Protein AF-A0A7V2TVF7-F1 (afdb_monomer)

Foldseek 3Di:
DVVVVVVVVVVVVVVVVPPPPPPPLPDAAEFEAEALDAPVDPPCVVVVVVQVVCCVVVVRNYHYHYDYPPRPPHSVCNVVCCVVVVGVYD

Structure (mmCIF, N/CA/C/O backbone):
data_AF-A0A7V2TVF7-F1
#
_entry.id   AF-A0A7V2TVF7-F1
#
loop_
_atom_site.group_PDB
_atom_site.id
_atom_site.type_symbol
_atom_site.label_atom_id
_atom_site.label_alt_id
_atom_site.label_comp_id
_atom_site.label_asym_id
_atom_site.label_entity_id
_atom_site.label_seq_id
_atom_site.pdbx_PDB_ins_code
_atom_site.Cartn_x
_atom_site.Cartn_y
_atom_site.Cartn_z
_atom_site.occupancy
_atom_site.B_iso_or_equiv
_atom_site.auth_seq_id
_atom_site.auth_comp_id
_atom_site.auth_asym_id
_atom_site.auth_atom_id
_atom_site.pdbx_PDB_model_num
ATOM 1 N N . MET A 1 1 ? -32.203 2.148 58.573 1.00 52.47 1 MET A N 1
ATOM 2 C CA . MET A 1 1 ? -31.480 1.143 57.757 1.00 52.47 1 MET A CA 1
ATOM 3 C C . MET A 1 1 ? -32.052 0.989 56.343 1.00 52.47 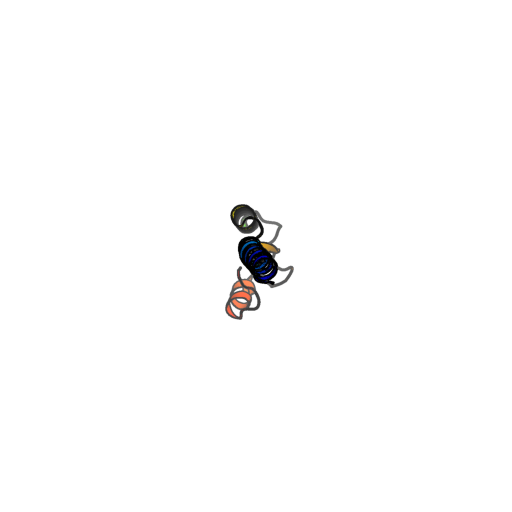1 MET A C 1
ATOM 5 O O . MET A 1 1 ? -31.291 1.135 55.403 1.00 52.47 1 MET A O 1
ATOM 9 N N . LYS A 1 2 ? -33.370 0.804 56.151 1.00 50.69 2 LYS A N 1
ATOM 10 C CA . LYS A 1 2 ? -33.986 0.618 54.813 1.00 50.69 2 LYS A CA 1
ATOM 11 C C . LYS A 1 2 ? -33.768 1.783 53.822 1.00 50.69 2 LYS A C 1
ATOM 13 O O . LYS A 1 2 ? -33.450 1.532 52.671 1.00 50.69 2 LYS A O 1
ATOM 18 N N . LYS A 1 3 ? -33.842 3.045 54.276 1.00 50.69 3 LYS A N 1
ATOM 19 C CA . LYS A 1 3 ? -33.641 4.242 53.425 1.00 50.69 3 LYS A CA 1
ATOM 20 C C . LYS A 1 3 ? -32.194 4.432 52.931 1.00 50.69 3 LYS A C 1
ATOM 22 O O . LYS A 1 3 ? -31.996 4.975 51.853 1.00 50.69 3 LYS A O 1
ATOM 27 N N . LEU A 1 4 ? -31.204 3.955 53.696 1.00 58.00 4 LEU A N 1
ATOM 28 C CA . LEU A 1 4 ? -29.789 3.989 53.301 1.00 58.00 4 LEU A CA 1
ATOM 29 C C . LEU A 1 4 ? -29.479 2.928 52.236 1.00 58.00 4 LEU A C 1
ATOM 31 O O . LEU A 1 4 ? -28.758 3.213 51.288 1.00 58.00 4 LEU A O 1
ATOM 35 N N . VAL A 1 5 ? -30.079 1.738 52.356 1.00 61.00 5 VAL A N 1
ATOM 36 C CA . VAL A 1 5 ? -29.947 0.662 51.359 1.00 61.00 5 VAL A CA 1
ATOM 37 C C . VAL A 1 5 ? -30.574 1.077 50.025 1.00 61.00 5 VAL A C 1
ATOM 39 O O . VAL A 1 5 ? -29.960 0.890 48.981 1.00 61.00 5 VAL A O 1
ATOM 42 N N . SER A 1 6 ? -31.747 1.721 50.040 1.00 58.25 6 SER A N 1
ATOM 43 C CA . SER A 1 6 ? -32.395 2.221 48.818 1.00 58.25 6 SER A CA 1
ATOM 44 C C . SER A 1 6 ? -31.579 3.307 48.109 1.00 58.25 6 SER A C 1
ATOM 46 O O . SER A 1 6 ? -31.478 3.283 46.887 1.00 58.25 6 SER A O 1
ATOM 48 N N . ALA A 1 7 ? -30.957 4.228 48.854 1.00 60.72 7 ALA A N 1
ATOM 49 C CA . ALA A 1 7 ? -30.102 5.267 48.275 1.00 60.72 7 ALA A CA 1
ATOM 50 C C . ALA A 1 7 ? -28.827 4.685 47.639 1.00 60.72 7 ALA A C 1
ATOM 52 O O . ALA A 1 7 ? -28.407 5.138 46.577 1.00 60.72 7 ALA A O 1
ATOM 53 N N . PHE A 1 8 ? -28.255 3.641 48.244 1.00 59.59 8 PHE A N 1
ATOM 54 C CA . PHE A 1 8 ? -27.071 2.957 47.721 1.00 59.59 8 PHE A CA 1
ATOM 55 C C . PHE A 1 8 ? -27.379 2.145 46.452 1.00 59.59 8 PHE A C 1
ATOM 57 O O . PHE A 1 8 ? -26.597 2.150 45.505 1.00 59.59 8 PHE A O 1
ATOM 64 N N . VAL A 1 9 ? -28.552 1.502 46.395 1.00 63.41 9 VAL A N 1
ATOM 65 C CA . VAL A 1 9 ? -29.020 0.763 45.209 1.00 63.41 9 VAL A CA 1
ATOM 66 C C . VAL A 1 9 ? -29.304 1.707 44.037 1.00 63.41 9 VAL A C 1
ATOM 68 O O . VAL A 1 9 ? -28.946 1.397 42.907 1.00 63.41 9 VAL A O 1
ATOM 71 N N . VAL A 1 10 ? -29.871 2.891 44.288 1.00 61.53 10 VAL A N 1
ATOM 72 C CA . VAL A 1 10 ? -30.094 3.901 43.236 1.00 61.53 10 VAL A CA 1
ATOM 73 C C . VAL A 1 10 ? -28.767 4.456 42.705 1.00 61.53 10 VAL A C 1
ATOM 75 O O . VAL A 1 10 ? -28.622 4.620 41.495 1.00 61.53 10 VAL A O 1
ATOM 78 N N . PHE A 1 11 ? -27.772 4.666 43.572 1.00 59.81 11 PHE A N 1
ATOM 79 C CA . PHE A 1 11 ? -26.429 5.085 43.150 1.00 59.81 11 PHE A CA 1
ATOM 80 C C . PHE A 1 11 ? -25.714 4.008 42.316 1.00 59.81 11 PHE A C 1
ATOM 82 O O . PHE A 1 11 ? -25.054 4.328 41.329 1.00 59.81 11 PHE A O 1
ATOM 89 N N . ALA A 1 12 ? -25.895 2.731 42.666 1.00 60.50 12 ALA A N 1
ATOM 90 C CA . ALA A 1 12 ? -25.353 1.609 41.904 1.00 60.50 12 ALA A CA 1
ATOM 91 C C . ALA A 1 12 ? -26.022 1.454 40.524 1.00 60.50 12 ALA A C 1
ATOM 93 O O . ALA A 1 12 ? -25.337 1.174 39.546 1.00 60.50 12 ALA A O 1
ATOM 94 N N . ILE A 1 13 ? -27.334 1.694 40.414 1.00 60.69 13 ILE A N 1
ATOM 95 C CA . ILE A 1 13 ? -28.060 1.621 39.134 1.00 60.69 13 ILE A CA 1
ATOM 96 C C . ILE A 1 13 ? -27.725 2.821 38.229 1.00 60.69 13 ILE A C 1
ATOM 98 O O . ILE A 1 13 ? -27.599 2.645 37.018 1.00 60.69 13 ILE A O 1
ATOM 102 N N . LEU A 1 14 ? -27.496 4.020 38.786 1.00 59.47 14 LEU A N 1
ATOM 103 C CA . LEU A 1 14 ? -27.031 5.175 38.003 1.00 59.47 14 LEU A CA 1
ATOM 104 C C . LEU A 1 14 ? -25.594 5.011 37.481 1.00 59.47 14 LEU A C 1
ATOM 106 O O . LEU A 1 14 ? -25.300 5.467 36.378 1.00 59.47 14 LEU A O 1
ATOM 110 N N . GLY A 1 15 ? -24.709 4.347 38.232 1.00 56.78 15 GLY A N 1
ATOM 111 C CA . GLY A 1 15 ? -23.328 4.091 37.799 1.00 56.78 15 GLY A CA 1
ATOM 112 C C . GLY A 1 15 ? -23.212 3.113 36.623 1.00 56.78 15 GLY A C 1
ATOM 113 O O . GLY A 1 15 ? -22.236 3.156 35.880 1.00 56.78 15 GLY A O 1
ATOM 114 N N . ILE A 1 16 ? -24.220 2.261 36.411 1.00 59.47 16 ILE A N 1
ATOM 115 C CA . ILE A 1 16 ? -24.241 1.288 35.306 1.00 59.47 16 ILE A CA 1
ATOM 116 C C . ILE A 1 16 ? -24.647 1.955 33.978 1.00 59.47 16 ILE A C 1
ATOM 118 O O . ILE A 1 16 ? -24.243 1.492 32.916 1.00 59.47 16 ILE A O 1
ATOM 122 N N . PHE A 1 17 ? -25.368 3.083 34.010 1.00 57.09 17 PHE A N 1
ATOM 123 C CA . PHE A 1 17 ? -25.771 3.812 32.797 1.00 57.09 17 PHE A CA 1
ATOM 124 C C . PHE A 1 17 ? -24.681 4.731 32.220 1.00 57.09 17 PHE A C 1
ATOM 126 O O . PHE A 1 17 ? -24.773 5.117 31.056 1.00 57.09 17 PHE A O 1
ATOM 133 N N . THR A 1 18 ? -23.644 5.075 32.991 1.00 56.81 18 THR A N 1
ATOM 134 C CA . THR A 1 18 ? -22.517 5.904 32.521 1.00 56.81 18 THR A CA 1
ATOM 135 C C . THR A 1 18 ? -21.291 5.097 32.108 1.00 56.81 18 THR A C 1
ATOM 137 O O . THR A 1 18 ? -20.346 5.669 31.564 1.00 56.81 18 THR A O 1
ATOM 140 N N . ALA A 1 19 ? -21.328 3.768 32.247 1.00 54.59 19 ALA A N 1
ATOM 141 C CA . ALA A 1 19 ? -20.428 2.860 31.543 1.00 54.59 19 ALA A CA 1
ATOM 142 C C . ALA A 1 19 ? -20.833 2.776 30.059 1.00 54.59 19 ALA A C 1
ATOM 144 O O . ALA A 1 19 ? -21.097 1.704 29.517 1.00 54.59 19 ALA A O 1
ATOM 145 N N . GLY A 1 20 ? -20.917 3.937 29.399 1.00 58.22 20 GLY A N 1
ATOM 146 C CA . GLY A 1 20 ? -20.936 4.013 27.951 1.00 58.22 20 GLY A CA 1
ATOM 147 C C . GLY A 1 20 ? -19.736 3.222 27.467 1.00 58.22 20 GLY A C 1
ATOM 148 O O . GLY A 1 20 ? -18.617 3.460 27.920 1.00 58.22 20 GLY A O 1
ATOM 149 N N . THR A 1 21 ? -19.993 2.226 26.625 1.00 59.28 21 THR A N 1
ATOM 150 C CA . THR A 1 21 ? -18.971 1.399 25.995 1.00 59.28 21 THR A CA 1
ATOM 151 C C . THR A 1 21 ? -17.855 2.316 25.518 1.00 59.28 21 THR A C 1
ATOM 153 O O . THR A 1 21 ? -18.042 3.060 24.552 1.00 59.28 21 THR A O 1
ATOM 156 N N . ALA A 1 22 ? -16.719 2.309 26.216 1.00 58.06 22 ALA A N 1
ATOM 157 C CA . ALA A 1 22 ? -15.508 2.915 25.712 1.00 58.06 22 ALA A CA 1
ATOM 158 C C . ALA A 1 22 ? -15.198 2.129 24.441 1.00 58.06 22 ALA A C 1
ATOM 160 O O . ALA A 1 22 ? -14.679 1.016 24.502 1.00 58.06 22 ALA A O 1
ATOM 161 N N . MET A 1 23 ? -15.645 2.649 23.297 1.00 62.19 23 MET A N 1
ATOM 162 C CA . MET A 1 23 ? -15.315 2.102 21.995 1.00 62.19 23 MET A CA 1
ATOM 163 C C . MET A 1 23 ? -13.810 2.267 21.880 1.00 62.19 23 MET A C 1
ATOM 165 O O . MET A 1 23 ? -13.327 3.345 21.536 1.00 62.19 23 MET A O 1
ATOM 169 N N . ALA A 1 24 ? -13.066 1.234 22.274 1.00 66.00 24 ALA A N 1
ATOM 170 C CA . ALA A 1 24 ? -11.637 1.176 22.066 1.00 66.00 24 ALA A CA 1
ATOM 171 C C . ALA A 1 24 ? -11.427 1.433 20.573 1.00 66.00 24 ALA A C 1
ATOM 173 O O . ALA A 1 24 ? -11.860 0.632 19.742 1.00 66.00 24 ALA A O 1
ATOM 174 N N . GLN A 1 25 ? -10.860 2.592 20.224 1.00 70.00 25 GLN A N 1
ATOM 175 C CA . GLN A 1 25 ? -10.508 2.876 18.841 1.00 70.00 25 GLN A CA 1
ATOM 176 C C . GLN A 1 25 ? -9.563 1.761 18.403 1.00 70.00 25 GLN A C 1
ATOM 178 O O . GLN A 1 25 ? -8.469 1.615 18.951 1.00 70.00 25 GLN A O 1
ATOM 183 N N . ALA A 1 26 ? -10.024 0.928 17.470 1.00 80.00 26 ALA A N 1
ATOM 184 C CA . ALA A 1 26 ? -9.199 -0.124 16.907 1.00 80.00 26 ALA A CA 1
ATOM 185 C C . ALA A 1 26 ? -7.925 0.512 16.344 1.00 80.00 26 ALA A C 1
ATOM 187 O O . ALA A 1 26 ? -7.984 1.568 15.706 1.00 80.00 26 ALA A O 1
ATOM 188 N N . LYS A 1 27 ? -6.775 -0.121 16.601 1.00 88.31 27 LYS A N 1
ATOM 189 C CA . LYS A 1 27 ? -5.500 0.348 16.059 1.00 88.31 27 LYS A CA 1
ATOM 190 C C . LYS A 1 27 ? -5.634 0.477 14.532 1.00 88.31 27 LYS A C 1
ATOM 192 O O . LYS A 1 27 ? -6.142 -0.464 13.914 1.00 88.31 27 LYS A O 1
ATOM 197 N N . PRO A 1 28 ? -5.184 1.592 13.928 1.00 91.69 28 PRO A N 1
ATOM 198 C CA . PRO A 1 28 ? -5.200 1.744 12.483 1.00 91.69 28 PRO A CA 1
ATOM 199 C C . PRO A 1 28 ? -4.496 0.579 11.791 1.00 91.69 28 PRO A C 1
ATOM 201 O O . PRO A 1 28 ? -3.435 0.129 12.233 1.00 91.69 28 PRO A O 1
ATOM 204 N N . ILE A 1 29 ? -5.084 0.105 10.696 1.00 95.38 29 ILE A N 1
ATOM 205 C CA . ILE A 1 29 ? -4.412 -0.824 9.791 1.00 95.38 29 ILE A CA 1
ATOM 206 C C . ILE A 1 29 ? -3.363 -0.016 9.029 1.00 95.38 29 ILE A C 1
ATOM 208 O O . ILE A 1 29 ? -3.684 1.024 8.457 1.00 95.38 29 ILE A O 1
ATOM 212 N N . GLU A 1 30 ? -2.119 -0.483 9.016 1.00 96.19 30 GLU A N 1
ATOM 213 C CA . GLU A 1 30 ? -1.028 0.167 8.290 1.00 96.19 30 GLU A CA 1
ATOM 214 C C . GLU A 1 30 ? -0.483 -0.783 7.230 1.00 96.19 30 GLU A C 1
ATOM 216 O O . GLU A 1 30 ? 0.110 -1.811 7.558 1.00 96.19 30 GLU A O 1
ATOM 221 N N . TRP A 1 31 ? -0.695 -0.451 5.958 1.00 96.44 31 TRP A N 1
ATOM 222 C CA . TRP A 1 31 ? -0.150 -1.201 4.831 1.00 96.44 31 TRP A CA 1
ATOM 223 C C . TRP A 1 31 ? 0.918 -0.399 4.103 1.00 96.44 31 TRP A C 1
ATOM 225 O O . TRP A 1 31 ? 0.886 0.832 4.005 1.00 96.44 31 TRP A O 1
ATOM 235 N N . LYS A 1 32 ? 1.866 -1.142 3.546 1.00 95.31 32 LYS A N 1
ATOM 236 C CA . LYS A 1 32 ? 2.848 -0.621 2.612 1.00 95.31 32 LYS A CA 1
ATOM 237 C C . LYS A 1 32 ? 2.550 -1.206 1.236 1.00 95.31 32 LYS A C 1
ATOM 239 O O . LYS A 1 32 ? 2.576 -2.423 1.081 1.00 95.31 32 LYS A O 1
ATOM 244 N N . LEU A 1 33 ? 2.232 -0.332 0.289 1.00 95.75 33 LEU A N 1
AT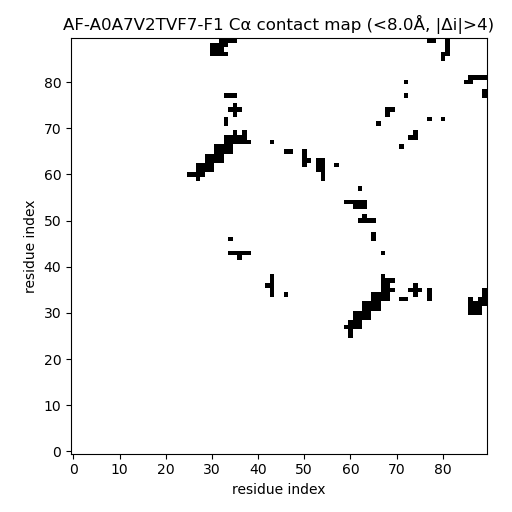OM 245 C CA . LEU A 1 33 ? 2.028 -0.653 -1.117 1.00 95.75 33 LEU A CA 1
ATOM 246 C C . LEU A 1 33 ? 3.370 -0.571 -1.833 1.00 95.75 33 LEU A C 1
ATOM 248 O O . LEU A 1 33 ? 4.062 0.442 -1.717 1.00 95.75 33 LEU A O 1
ATOM 252 N N . ILE A 1 34 ? 3.725 -1.618 -2.569 1.00 95.25 34 ILE A N 1
ATOM 253 C CA . ILE A 1 34 ? 4.941 -1.653 -3.381 1.00 95.25 34 ILE A CA 1
ATOM 2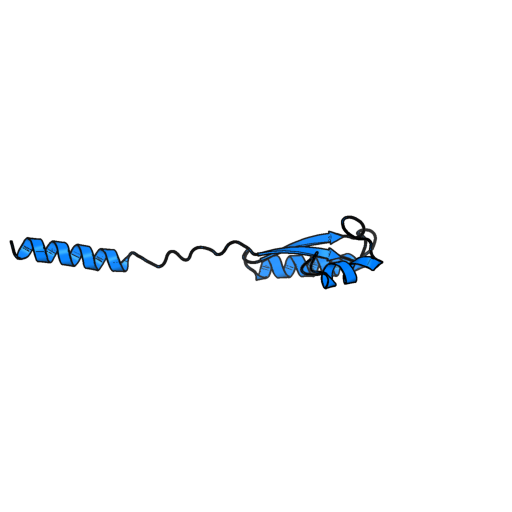54 C C . ILE A 1 34 ? 4.584 -1.441 -4.856 1.00 95.25 34 ILE A C 1
ATOM 256 O O . ILE A 1 34 ? 3.839 -2.218 -5.424 1.00 95.25 34 ILE A O 1
ATOM 260 N N . SER A 1 35 ? 5.093 -0.383 -5.483 1.00 93.88 35 SER A N 1
ATOM 261 C CA . SER A 1 35 ? 4.813 -0.089 -6.894 1.00 93.88 35 SER A CA 1
ATOM 262 C C . SER A 1 35 ? 5.881 -0.681 -7.811 1.00 93.88 35 SER A C 1
ATOM 264 O O . SER A 1 35 ? 7.074 -0.621 -7.507 1.00 93.88 35 SER A O 1
ATOM 266 N N . THR A 1 36 ? 5.464 -1.191 -8.971 1.00 93.81 36 THR A N 1
ATOM 267 C CA . THR A 1 36 ? 6.369 -1.566 -10.074 1.00 93.81 36 THR A CA 1
ATOM 268 C C . THR A 1 36 ? 6.958 -0.351 -10.793 1.00 93.81 36 THR A C 1
ATOM 270 O O . THR A 1 36 ? 8.000 -0.456 -11.440 1.00 93.81 36 THR A O 1
ATOM 273 N N . TRP A 1 37 ? 6.321 0.813 -10.685 1.00 92.44 37 TRP A N 1
ATOM 274 C CA . TRP A 1 37 ? 6.720 2.012 -11.405 1.00 92.44 37 TRP A CA 1
ATOM 275 C C . TRP A 1 37 ? 7.757 2.801 -10.615 1.00 92.44 37 TRP A C 1
ATOM 277 O O . TRP A 1 37 ? 7.651 2.986 -9.402 1.00 92.44 37 TRP A O 1
ATOM 287 N N . THR A 1 38 ? 8.774 3.298 -11.316 1.00 87.69 38 THR A N 1
ATOM 288 C CA . THR A 1 38 ? 9.768 4.173 -10.695 1.00 87.69 38 THR A CA 1
ATOM 289 C C . THR A 1 38 ? 9.191 5.581 -10.516 1.00 87.69 38 THR A C 1
ATOM 291 O O . THR A 1 38 ? 8.317 5.995 -11.284 1.00 87.69 38 THR A O 1
ATOM 294 N N . PRO A 1 39 ? 9.719 6.390 -9.580 1.00 86.44 39 PRO A N 1
ATOM 295 C CA . PRO A 1 39 ? 9.309 7.788 -9.432 1.00 86.44 39 PRO A CA 1
ATOM 296 C C . PRO A 1 39 ? 9.623 8.671 -10.652 1.00 86.44 39 PRO A C 1
ATOM 298 O O . PRO A 1 39 ? 9.190 9.818 -10.695 1.00 86.44 39 PRO A O 1
ATOM 301 N N . ALA A 1 40 ? 10.400 8.165 -11.617 1.00 87.88 40 ALA A N 1
ATOM 302 C CA . ALA A 1 40 ? 10.814 8.897 -12.811 1.00 87.88 40 ALA A CA 1
ATOM 303 C C . ALA A 1 40 ? 9.737 8.940 -13.911 1.00 87.88 40 ALA A C 1
ATOM 305 O O . ALA A 1 40 ? 9.891 9.684 -14.877 1.00 87.88 40 ALA A O 1
ATOM 306 N N . ILE A 1 41 ? 8.667 8.146 -13.789 1.00 89.94 41 ILE A N 1
ATOM 307 C CA . ILE A 1 41 ? 7.569 8.088 -14.762 1.00 89.94 41 ILE A CA 1
ATOM 308 C C . ILE A 1 41 ? 6.224 8.361 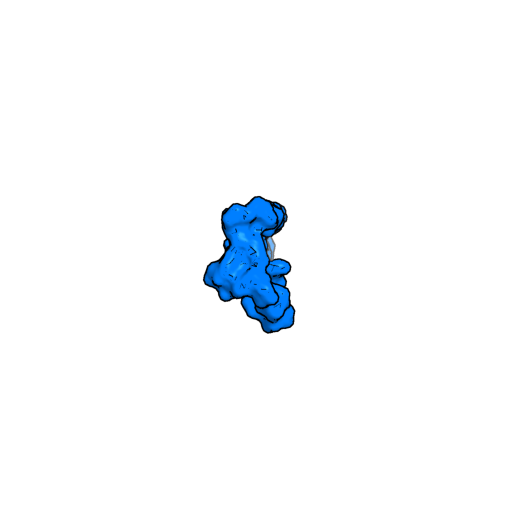-14.089 1.00 89.94 41 ILE A C 1
ATOM 310 O O . ILE A 1 41 ? 6.045 8.132 -12.897 1.00 89.94 41 ILE A O 1
ATOM 314 N N . ASN A 1 42 ? 5.247 8.820 -14.868 1.00 93.38 42 ASN A N 1
ATOM 315 C CA . ASN A 1 42 ? 3.930 9.220 -14.365 1.00 93.38 42 ASN A CA 1
ATOM 316 C C . ASN A 1 42 ? 3.004 8.049 -13.989 1.00 93.38 42 ASN A C 1
ATOM 318 O O . ASN A 1 42 ? 1.954 8.280 -13.398 1.00 93.38 42 ASN A O 1
ATOM 322 N N . LEU A 1 43 ? 3.371 6.802 -14.299 1.00 92.38 43 LEU A N 1
ATOM 323 C CA . LEU A 1 43 ? 2.541 5.635 -13.983 1.00 92.38 43 LEU A CA 1
ATOM 324 C C . LEU A 1 43 ? 2.380 5.412 -12.468 1.00 92.38 43 LEU A C 1
ATOM 326 O O . LEU A 1 43 ? 1.328 4.951 -12.035 1.00 92.38 43 LEU A O 1
ATOM 330 N N . ILE A 1 44 ? 3.354 5.838 -11.653 1.00 93.06 44 ILE A N 1
ATOM 331 C CA . ILE A 1 44 ? 3.283 5.764 -10.182 1.00 93.06 44 ILE A CA 1
ATOM 332 C C . ILE A 1 44 ? 2.200 6.678 -9.575 1.00 93.06 44 ILE A C 1
ATOM 334 O O . ILE A 1 44 ? 1.804 6.513 -8.420 1.00 93.06 44 ILE A O 1
ATOM 338 N N . GLU A 1 45 ? 1.708 7.670 -10.323 1.00 95.31 45 GLU A N 1
ATOM 339 C CA . GLU A 1 45 ? 0.722 8.624 -9.804 1.00 95.31 45 GLU A CA 1
ATOM 340 C C . GLU A 1 45 ? -0.625 7.956 -9.504 1.00 95.31 45 GLU A C 1
ATOM 342 O O . GLU A 1 45 ? -1.309 8.364 -8.565 1.00 95.31 45 GLU A O 1
ATOM 347 N N . ALA A 1 46 ? -0.978 6.887 -10.227 1.00 95.56 46 ALA A N 1
ATOM 348 C CA . ALA A 1 46 ? -2.165 6.090 -9.926 1.00 95.56 46 ALA A CA 1
ATOM 349 C C . ALA A 1 46 ? -2.065 5.427 -8.540 1.00 95.56 46 ALA A C 1
ATOM 351 O O . ALA A 1 46 ? -3.020 5.479 -7.764 1.00 95.56 46 ALA A O 1
ATOM 352 N N . ASP A 1 47 ? -0.893 4.896 -8.187 1.00 95.56 47 ASP A N 1
ATOM 353 C CA . ASP A 1 47 ? -0.651 4.230 -6.901 1.00 95.56 47 ASP A CA 1
ATOM 354 C C . ASP A 1 47 ? -0.704 5.229 -5.740 1.00 95.56 47 ASP A C 1
ATOM 356 O O . ASP A 1 47 ? -1.322 4.982 -4.699 1.00 95.56 47 ASP A O 1
ATOM 360 N N . LYS A 1 48 ? -0.098 6.407 -5.939 1.00 95.69 48 LYS A N 1
ATOM 361 C CA . LYS A 1 48 ? -0.161 7.519 -4.980 1.00 95.69 48 LYS A CA 1
ATOM 362 C C . LYS A 1 48 ? -1.591 8.009 -4.791 1.00 95.69 48 LYS A C 1
ATOM 364 O O . LYS A 1 48 ? -2.011 8.245 -3.657 1.00 95.69 48 LYS A O 1
ATOM 369 N N . TYR A 1 49 ? -2.338 8.154 -5.884 1.00 97.12 49 TYR A N 1
ATOM 370 C CA . TYR A 1 49 ? -3.730 8.580 -5.837 1.00 97.12 49 TYR A CA 1
ATOM 371 C C . TYR A 1 49 ? -4.606 7.552 -5.116 1.00 97.12 49 TYR A C 1
ATOM 373 O O . TYR A 1 49 ? -5.383 7.927 -4.240 1.00 97.12 49 TYR A O 1
ATOM 381 N N . PHE A 1 50 ? -4.422 6.261 -5.395 1.00 96.94 50 PHE A N 1
ATOM 382 C CA . PHE A 1 50 ? -5.099 5.182 -4.681 1.00 96.94 50 PHE A CA 1
ATOM 383 C C . PHE A 1 50 ? -4.840 5.249 -3.169 1.00 96.94 50 PHE A C 1
ATOM 385 O O . PHE A 1 50 ? -5.788 5.299 -2.383 1.00 96.94 50 PHE A O 1
ATOM 392 N N . ALA A 1 51 ? -3.571 5.329 -2.752 1.00 97.06 51 ALA A N 1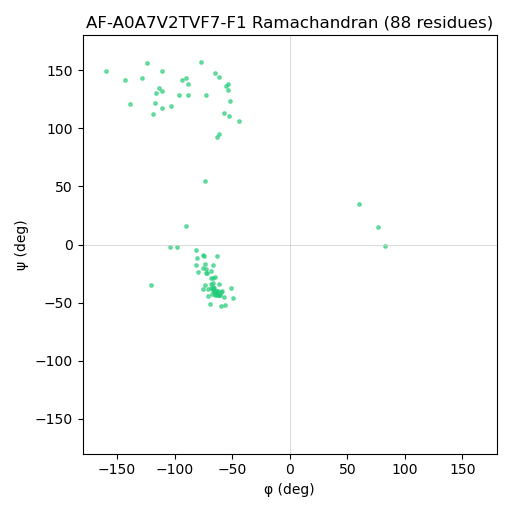
ATOM 393 C CA . ALA A 1 51 ? -3.218 5.425 -1.337 1.00 97.06 51 ALA A CA 1
ATOM 394 C C . ALA A 1 51 ? -3.826 6.673 -0.677 1.00 97.06 51 ALA A C 1
ATOM 396 O O . ALA A 1 51 ? -4.349 6.592 0.434 1.00 97.06 51 ALA A O 1
ATOM 397 N N . LYS A 1 52 ? -3.814 7.819 -1.372 1.00 97.19 52 LYS A N 1
ATOM 398 C CA . LYS A 1 52 ? -4.438 9.060 -0.900 1.00 97.19 52 LYS A CA 1
ATOM 399 C C . LYS A 1 52 ? -5.938 8.882 -0.659 1.00 97.19 52 LYS A C 1
ATOM 401 O O . LYS A 1 52 ? -6.404 9.173 0.439 1.00 97.19 52 LYS A O 1
ATOM 406 N N . VAL A 1 53 ? -6.672 8.374 -1.650 1.00 97.94 53 VAL A N 1
ATOM 407 C CA . VAL A 1 53 ? -8.129 8.195 -1.561 1.00 97.94 53 VAL A CA 1
ATOM 408 C C . VAL A 1 53 ? -8.495 7.232 -0.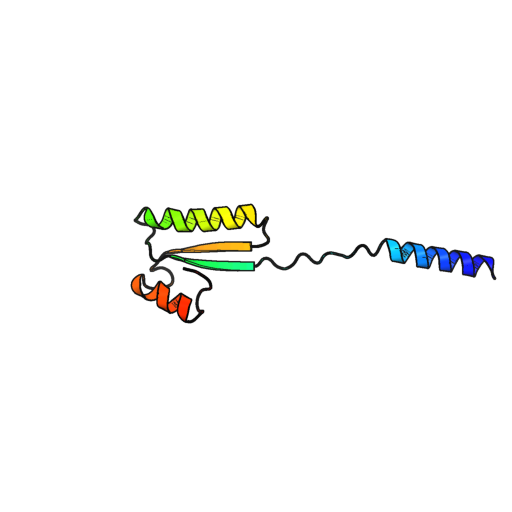433 1.00 97.94 53 VAL A C 1
ATOM 410 O O . VAL A 1 53 ? -9.395 7.524 0.349 1.00 97.94 53 VAL A O 1
ATOM 413 N N . VAL A 1 54 ? -7.776 6.114 -0.285 1.00 97.19 54 VAL A N 1
ATOM 414 C CA . VAL A 1 54 ? -8.022 5.176 0.823 1.00 97.19 54 VAL A CA 1
ATOM 415 C C . VAL A 1 54 ? -7.761 5.837 2.175 1.00 97.19 54 VAL A C 1
ATOM 417 O O . VAL A 1 54 ? -8.577 5.694 3.084 1.00 97.19 54 VAL A O 1
ATOM 420 N N . ASN A 1 55 ? -6.670 6.592 2.311 1.00 96.44 55 ASN A N 1
ATOM 421 C CA . ASN A 1 55 ? -6.339 7.280 3.559 1.00 96.44 55 ASN A CA 1
ATOM 422 C C . ASN A 1 55 ? -7.404 8.320 3.947 1.00 96.44 55 ASN A C 1
ATOM 424 O O . ASN A 1 55 ? -7.759 8.422 5.122 1.00 96.44 55 ASN A O 1
ATOM 428 N N . GLU A 1 56 ? -7.929 9.065 2.971 1.00 97.06 56 GLU A N 1
ATOM 429 C CA . GLU A 1 56 ? -8.980 10.069 3.178 1.00 97.06 56 GLU A CA 1
ATOM 430 C C . GLU A 1 56 ? -10.319 9.417 3.547 1.00 97.06 56 GLU A C 1
ATOM 432 O O . GLU A 1 56 ? -10.925 9.758 4.564 1.00 97.06 56 GLU A O 1
ATOM 437 N N . LEU A 1 57 ? -10.762 8.430 2.763 1.00 97.50 57 LEU A N 1
ATOM 438 C CA . LEU A 1 57 ? -12.057 7.775 2.961 1.00 97.50 57 LEU A CA 1
ATOM 439 C C . LEU A 1 57 ? -12.089 6.862 4.194 1.00 97.50 57 LEU A C 1
ATOM 441 O O . LEU A 1 57 ? -13.156 6.614 4.761 1.00 97.50 57 LEU A O 1
ATOM 445 N N . SER A 1 58 ? -10.939 6.351 4.641 1.00 95.75 58 SER A N 1
ATOM 446 C CA . SER A 1 58 ? -10.880 5.506 5.835 1.00 95.75 58 SER A CA 1
ATOM 447 C C . SER A 1 58 ? -11.067 6.294 7.133 1.00 95.75 58 SER A C 1
ATOM 449 O O . SER A 1 58 ? -11.355 5.679 8.166 1.00 95.75 58 SER A O 1
ATOM 451 N N . GLY A 1 59 ? -10.923 7.624 7.109 1.00 93.19 59 GLY A N 1
ATOM 452 C CA . GLY A 1 59 ? -10.978 8.456 8.311 1.00 93.19 59 GLY A CA 1
ATOM 453 C C . GLY A 1 59 ? -9.893 8.084 9.327 1.00 93.19 59 GLY A C 1
ATOM 454 O O . GLY A 1 59 ? -10.150 8.079 10.527 1.00 93.19 59 GLY A O 1
ATOM 455 N N . GLY A 1 60 ? -8.708 7.677 8.853 1.00 88.19 60 GLY A N 1
ATOM 456 C CA . GLY A 1 60 ? -7.573 7.289 9.699 1.00 88.19 60 GLY A CA 1
ATOM 457 C C . GLY A 1 60 ? -7.605 5.849 10.220 1.00 88.19 60 GLY A C 1
ATOM 458 O O . GLY A 1 60 ? -6.657 5.422 10.872 1.00 88.19 60 GLY A O 1
ATOM 459 N N . ARG A 1 61 ? -8.648 5.066 9.908 1.00 94.44 61 ARG A N 1
ATOM 460 C CA . ARG A 1 61 ? -8.719 3.633 10.262 1.00 94.44 61 ARG A CA 1
ATOM 461 C C . ARG A 1 61 ? -7.779 2.772 9.423 1.00 94.44 61 ARG A C 1
ATOM 463 O O . ARG A 1 61 ? -7.403 1.68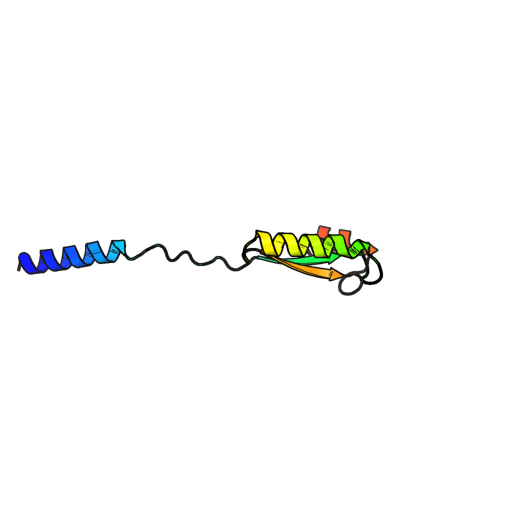2 9.847 1.00 94.44 61 ARG A O 1
ATOM 470 N N . PHE A 1 62 ? -7.429 3.249 8.232 1.00 96.12 62 PHE A N 1
ATOM 471 C CA . PHE A 1 62 ? -6.563 2.546 7.302 1.00 96.12 62 PHE A CA 1
ATOM 472 C C . PHE A 1 62 ? -5.585 3.527 6.660 1.00 96.12 62 PHE A C 1
ATOM 474 O O . PHE A 1 62 ? -5.996 4.503 6.032 1.00 96.12 62 PHE A O 1
ATOM 481 N N . LYS A 1 63 ? -4.295 3.258 6.845 1.00 96.62 63 LYS A N 1
ATOM 482 C CA . LYS A 1 63 ? -3.180 4.036 6.330 1.00 96.62 63 LYS A CA 1
ATOM 483 C C . LYS A 1 63 ? -2.356 3.202 5.352 1.00 96.62 63 LYS A C 1
ATOM 485 O O . LYS A 1 63 ? -1.810 2.167 5.722 1.00 96.62 63 LYS A O 1
ATOM 490 N N . ILE A 1 64 ? -2.228 3.680 4.123 1.00 97.25 64 ILE A N 1
ATOM 491 C CA . ILE A 1 64 ? -1.382 3.117 3.074 1.00 97.25 64 ILE A CA 1
ATOM 492 C C . ILE A 1 64 ? -0.221 4.075 2.811 1.00 97.25 64 ILE A C 1
ATOM 494 O O . ILE A 1 64 ? -0.418 5.282 2.643 1.00 97.25 64 ILE A O 1
ATOM 498 N N . THR A 1 65 ? 0.992 3.527 2.767 1.00 95.62 65 THR A N 1
ATOM 499 C CA . THR A 1 65 ? 2.205 4.223 2.313 1.00 95.62 65 THR A CA 1
ATOM 500 C C . THR A 1 65 ? 2.713 3.581 1.028 1.00 95.62 65 THR A C 1
ATOM 502 O O . THR A 1 65 ? 2.739 2.357 0.936 1.00 95.62 65 THR A O 1
ATOM 505 N N . VAL A 1 66 ? 3.084 4.392 0.035 1.00 94.81 66 VAL A N 1
ATOM 506 C CA . VAL A 1 66 ? 3.584 3.908 -1.262 1.00 94.81 66 VAL A CA 1
ATOM 507 C C . VAL A 1 66 ? 5.105 3.896 -1.244 1.00 94.81 66 VAL A C 1
ATOM 509 O O . VAL A 1 66 ? 5.726 4.911 -0.930 1.00 94.81 66 VAL A O 1
ATOM 512 N N . SER A 1 67 ? 5.691 2.764 -1.612 1.00 92.19 67 SER A N 1
ATOM 513 C CA . SER A 1 67 ? 7.121 2.606 -1.861 1.00 92.19 67 SER A CA 1
ATOM 514 C C . SER A 1 67 ? 7.328 2.239 -3.324 1.00 92.19 67 SER A C 1
ATOM 516 O O . SER A 1 67 ? 6.661 1.345 -3.839 1.00 92.19 67 SER A O 1
ATOM 518 N N . ALA A 1 68 ? 8.227 2.941 -4.006 1.00 81.38 68 ALA A N 1
ATOM 519 C CA . ALA A 1 68 ? 8.469 2.732 -5.430 1.00 81.38 68 ALA A CA 1
ATOM 520 C C . ALA A 1 68 ? 9.566 1.688 -5.645 1.00 81.38 68 ALA A C 1
ATOM 522 O O . ALA A 1 68 ? 10.561 1.679 -4.925 1.00 81.38 68 ALA A O 1
ATOM 523 N N . ALA A 1 69 ? 9.463 0.842 -6.663 1.00 72.19 69 ALA A N 1
ATOM 524 C CA . ALA A 1 69 ? 10.620 0.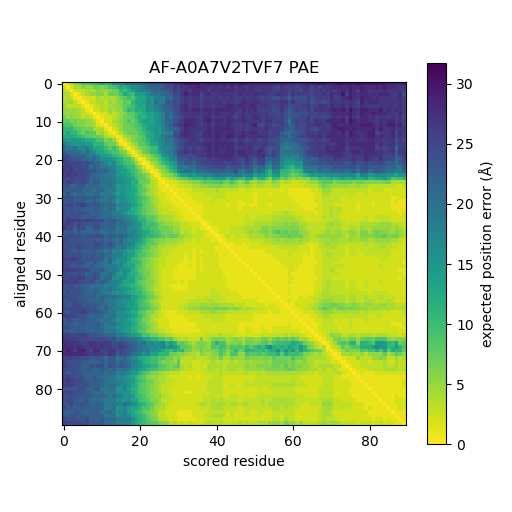070 -7.099 1.00 72.19 69 ALA A CA 1
ATOM 525 C C . ALA A 1 69 ? 11.730 1.005 -7.654 1.00 72.19 69 ALA A C 1
ATOM 527 O O . ALA A 1 69 ? 11.426 2.043 -8.251 1.00 72.19 69 ALA A O 1
ATOM 528 N N . PRO A 1 70 ? 13.026 0.664 -7.491 1.00 67.50 70 PRO A N 1
ATOM 529 C CA . PRO A 1 70 ? 13.558 -0.530 -6.835 1.00 67.50 70 PRO A CA 1
ATOM 530 C C . PRO A 1 70 ? 13.811 -0.367 -5.322 1.00 67.50 70 PRO A C 1
ATOM 532 O O . PRO A 1 70 ? 14.539 -1.177 -4.760 1.00 67.50 70 PRO A O 1
ATOM 535 N N . GLU A 1 71 ? 13.265 0.663 -4.658 1.00 76.56 71 GLU A N 1
ATOM 536 C CA . GLU A 1 71 ? 13.603 1.039 -3.269 1.00 76.56 71 GLU A CA 1
ATOM 537 C C . GLU A 1 71 ? 13.516 -0.139 -2.288 1.00 76.56 71 GLU A C 1
ATOM 539 O O . GLU A 1 71 ? 14.348 -0.260 -1.392 1.00 76.56 71 GLU A O 1
ATOM 544 N N . LEU A 1 72 ? 12.531 -1.024 -2.478 1.00 77.94 72 LEU A N 1
ATOM 545 C CA . LEU A 1 72 ? 12.332 -2.208 -1.635 1.00 77.94 72 LEU A CA 1
ATOM 546 C C . LEU A 1 72 ? 12.398 -3.531 -2.399 1.00 77.94 72 LEU A C 1
ATOM 548 O O . LEU A 1 72 ? 12.832 -4.536 -1.843 1.00 77.94 72 LEU A O 1
ATOM 552 N N . VAL A 1 73 ? 11.922 -3.551 -3.644 1.00 84.88 73 VAL A N 1
ATOM 553 C CA . VAL A 1 73 ? 11.808 -4.756 -4.474 1.00 84.88 73 VAL A CA 1
ATOM 554 C C . VAL A 1 73 ? 12.122 -4.376 -5.916 1.00 84.88 73 VAL A C 1
ATOM 556 O O . VAL A 1 73 ? 11.734 -3.303 -6.375 1.00 84.88 73 VAL A O 1
ATOM 559 N N . LEU A 1 74 ? 12.815 -5.252 -6.646 1.00 89.56 74 LEU A N 1
ATOM 560 C CA . LEU A 1 74 ? 13.037 -5.070 -8.081 1.00 89.56 74 LEU A CA 1
ATOM 561 C C . LEU A 1 74 ? 11.697 -5.047 -8.831 1.00 89.56 74 LEU A C 1
ATOM 563 O O . LEU A 1 74 ? 10.797 -5.816 -8.514 1.00 89.56 74 LEU A O 1
ATOM 567 N N . ILE A 1 75 ? 11.591 -4.230 -9.882 1.00 87.19 75 ILE A N 1
ATOM 568 C CA . ILE A 1 75 ? 10.345 -4.012 -10.647 1.00 87.19 75 ILE A CA 1
ATOM 569 C C . ILE A 1 75 ? 9.671 -5.334 -11.058 1.00 87.19 75 ILE A C 1
ATOM 571 O O . ILE A 1 75 ? 8.480 -5.527 -10.841 1.00 87.19 75 ILE A O 1
ATOM 575 N N . MET A 1 76 ? 10.450 -6.284 -11.583 1.00 91.31 76 MET A N 1
ATOM 576 C CA . MET A 1 76 ? 9.942 -7.579 -12.058 1.00 91.31 76 MET A CA 1
ATOM 577 C C . MET A 1 76 ? 9.564 -8.556 -10.932 1.00 91.31 76 MET A C 1
ATOM 579 O O . MET A 1 76 ? 8.990 -9.606 -11.203 1.00 91.31 76 MET A O 1
ATOM 583 N N . GLN A 1 77 ? 9.903 -8.244 -9.679 1.00 92.56 77 GLN A N 1
ATOM 584 C CA . GLN A 1 77 ? 9.666 -9.102 -8.514 1.00 92.56 77 GLN A CA 1
ATOM 585 C C . GLN A 1 77 ? 8.494 -8.640 -7.642 1.00 92.56 77 GLN A C 1
ATOM 587 O O . GLN A 1 77 ? 8.156 -9.328 -6.683 1.00 92.56 77 GLN A O 1
ATOM 592 N N . VAL A 1 78 ? 7.841 -7.519 -7.963 1.00 92.69 78 VAL A N 1
ATOM 593 C CA . VAL A 1 78 ? 6.708 -7.006 -7.173 1.00 92.69 78 VAL A CA 1
ATOM 594 C C . VAL A 1 78 ? 5.586 -8.042 -7.047 1.00 92.69 78 VAL A C 1
ATOM 596 O O . VAL A 1 78 ? 5.122 -8.310 -5.941 1.00 92.69 78 VAL A O 1
ATOM 599 N N . PHE A 1 79 ? 5.219 -8.705 -8.148 1.00 93.44 79 PHE A N 1
ATOM 600 C CA . PHE A 1 79 ? 4.194 -9.754 -8.132 1.00 93.44 79 PHE A CA 1
ATOM 601 C C . PHE A 1 79 ? 4.564 -10.931 -7.217 1.00 93.44 79 PHE A C 1
ATOM 603 O O . PHE A 1 79 ? 3.726 -11.416 -6.456 1.00 93.44 79 PHE A O 1
ATOM 610 N N . ASP A 1 80 ? 5.820 -11.382 -7.264 1.00 95.31 80 ASP A N 1
ATOM 611 C CA . ASP A 1 80 ? 6.316 -12.471 -6.417 1.00 95.31 80 ASP A CA 1
ATOM 612 C C . ASP A 1 80 ? 6.314 -12.067 -4.934 1.00 95.31 80 ASP A C 1
ATOM 614 O O . ASP A 1 80 ? 5.882 -12.841 -4.080 1.00 95.31 80 ASP A O 1
ATOM 618 N N . ALA A 1 81 ? 6.705 -10.827 -4.631 1.00 94.00 81 ALA A N 1
ATOM 619 C CA . ALA A 1 81 ? 6.711 -10.292 -3.275 1.00 94.00 81 ALA A CA 1
ATOM 620 C C . ALA A 1 81 ? 5.297 -10.203 -2.667 1.00 94.00 81 ALA A C 1
ATOM 622 O O . ALA A 1 81 ? 5.113 -10.531 -1.494 1.00 94.00 81 ALA A O 1
ATOM 623 N N . VAL A 1 82 ? 4.288 -9.810 -3.453 1.00 95.06 82 VAL A N 1
ATOM 624 C CA . VAL A 1 82 ? 2.883 -9.817 -3.006 1.00 95.06 82 VAL A CA 1
ATOM 625 C C . VAL A 1 82 ? 2.362 -11.250 -2.880 1.00 95.06 82 VAL A C 1
ATOM 627 O O . VAL A 1 82 ? 1.762 -11.601 -1.866 1.00 95.06 82 VAL A O 1
ATOM 630 N N . SER A 1 83 ? 2.652 -12.115 -3.856 1.00 96.62 83 SER A N 1
ATOM 631 C CA . SER A 1 83 ? 2.192 -13.514 -3.861 1.00 96.62 83 SER A CA 1
ATOM 632 C C . SER A 1 83 ? 2.714 -14.319 -2.670 1.00 96.62 83 SER A C 1
ATOM 634 O O . SER A 1 83 ? 2.013 -15.181 -2.145 1.00 96.62 83 SER A O 1
ATOM 636 N N . LYS A 1 84 ? 3.938 -14.029 -2.216 1.00 96.94 84 LYS A N 1
ATOM 637 C CA . LYS A 1 84 ? 4.551 -14.645 -1.030 1.00 96.94 84 LYS A CA 1
ATOM 638 C C . LYS A 1 84 ? 4.104 -14.013 0.292 1.00 96.94 84 LYS A C 1
ATOM 640 O O . LYS A 1 84 ? 4.475 -14.506 1.354 1.00 96.94 84 LYS A O 1
ATOM 645 N N . GLY A 1 85 ? 3.306 -12.944 0.244 1.00 95.25 85 GLY A N 1
ATOM 646 C CA . GLY A 1 85 ? 2.810 -12.241 1.425 1.00 95.25 85 GLY A CA 1
ATOM 647 C C . GLY A 1 85 ? 3.838 -11.325 2.094 1.00 95.25 85 GLY A C 1
ATOM 648 O O . GLY A 1 85 ? 3.614 -10.895 3.223 1.00 95.25 85 GLY A O 1
ATOM 649 N N . ASN A 1 86 ? 4.953 -10.998 1.428 1.00 94.69 86 ASN A N 1
ATOM 650 C CA . ASN A 1 86 ? 5.928 -10.025 1.938 1.00 94.69 86 ASN A CA 1
ATOM 651 C C . ASN A 1 86 ? 5.330 -8.613 1.995 1.00 94.69 86 ASN A C 1
ATOM 653 O O . ASN A 1 86 ? 5.676 -7.828 2.878 1.00 94.69 86 ASN A O 1
ATOM 657 N N . PHE A 1 87 ? 4.438 -8.305 1.052 1.00 95.12 87 PHE A N 1
ATOM 658 C CA . PHE A 1 87 ? 3.660 -7.074 1.013 1.00 95.12 87 PHE A CA 1
ATOM 659 C C . PHE A 1 87 ? 2.175 -7.405 0.858 1.00 95.12 87 PHE A C 1
ATOM 661 O O . PHE A 1 87 ? 1.832 -8.342 0.139 1.00 95.12 87 PHE A O 1
ATOM 668 N N . PRO A 1 88 ? 1.284 -6.636 1.502 1.00 94.81 88 PRO A N 1
ATOM 669 C CA . PRO A 1 88 ? -0.152 -6.880 1.422 1.00 94.81 88 PRO A CA 1
ATOM 670 C C . PRO A 1 88 ? -0.765 -6.448 0.081 1.00 94.81 88 PRO A C 1
ATOM 672 O O . PRO A 1 88 ? -1.868 -6.879 -0.244 1.00 94.81 88 PRO A O 1
ATOM 675 N N . ILE A 1 89 ? -0.091 -5.566 -0.667 1.00 95.06 89 ILE A N 1
ATOM 676 C CA . ILE A 1 89 ? -0.584 -4.981 -1.919 1.00 95.06 89 ILE A CA 1
ATOM 677 C C . ILE A 1 89 ? 0.581 -4.438 -2.762 1.00 95.06 89 ILE A C 1
ATOM 679 O O . ILE A 1 89 ? 1.578 -3.967 -2.204 1.00 95.06 89 ILE A O 1
ATOM 683 N N . GLY A 1 90 ? 0.436 -4.472 -4.087 1.00 91.81 90 GLY A N 1
ATOM 684 C CA . GLY A 1 90 ? 1.368 -3.903 -5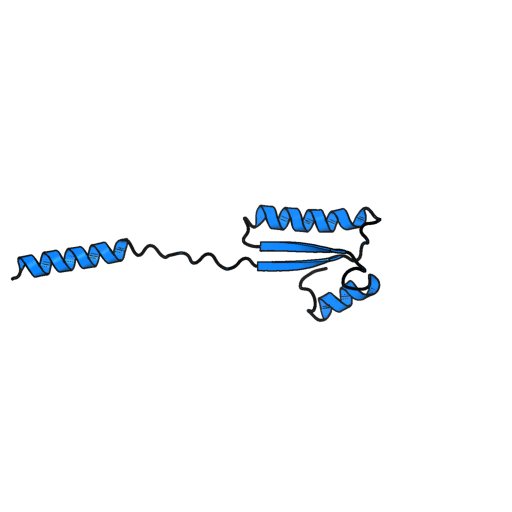.061 1.00 91.81 90 GLY A CA 1
ATOM 685 C C . GLY A 1 90 ? 0.844 -3.968 -6.486 1.00 91.81 90 GLY A C 1
ATOM 686 O O . GLY A 1 90 ? -0.189 -4.649 -6.682 1.00 91.81 90 GLY A O 1
#

pLDDT: mean 83.03, std 15.95, range [50.69, 97.94]

Nearest PDB structures (foldseek):
  7e9y-assembly1_A  TM=8.606E-01  e=1.801E-03  Thermus thermophilus HB8
  2zzx-assembly1_D  TM=8.561E-01  e=2.521E-03  Thermus thermophilus HB8
  8tqn-assembly1_A  TM=8.778E-01  e=1.035E-02  Oleidesulfovibrio alaskensis G20
  2xwi-assembly1_A  TM=8.324E-01  e=6.798E-02  Haemophilus influenzae
  7t3e-assembly2_B  TM=8.438E-01  e=2.132E-01  Photobacterium profundum

Secondary structure (DSSP, 8-state):
-HHHHHHHHHHHHHHHHS-------PPPEEEEEEESS-TTSTTHHHHHHHHHHHHHHTTTSEEEEEEETTSSS-GGGHHHHHHTTSSSB-

Radius of gyration: 25.22 Å; Cα contacts (8 Å, |Δi|>4): 105; chains: 1; bounding box: 48×25×72 Å

Sequence (90 aa):
MKKLVSAFVVFAILGIFTAGTAMAQAKPIEWKLISTWTPAINLIEADKYFAKVVNELSGGRFKITVSAAPELVLIMQVFDAVSKGNFPIG

Solvent-accessible surface area (backbone atoms only — not comparable to full-atom values): 5240 Å² total; per-residue (Å²): 113,71,70,60,54,54,53,51,52,52,52,54,56,56,57,61,70,69,63,61,78,77,74,72,76,72,79,55,46,78,48,54,33,42,39,58,39,37,88,90,48,77,75,38,51,58,58,52,48,50,32,49,53,47,30,61,75,43,74,63,49,33,42,52,44,82,43,41,21,63,81,83,42,53,47,92,41,40,67,58,39,34,75,73,61,78,29,94,40,99

Mean predicted aligned error: 11.05 Å